Protein AF-A0AAQ4D599-F1 (afdb_monomer)

Nearest PDB structures (foldseek):
  3ule-assembly1_E  TM=9.646E-01  e=6.732E-10  Bos taurus
  8p94-assembly1_E  TM=9.524E-01  e=3.644E-09  Homo sapiens
  2p9n-assembly1_E  TM=9.667E-01  e=4.396E-09  Bos taurus
  7t5q-assembly1_E  TM=9.242E-01  e=6.811E-09  Bos taurus
  7tpt-assembly1_E  TM=9.320E-01  e=1.443E-08  Bos taurus

Mean predicted aligned error: 8.23 Å

InterPro domains:
  IPR007204 Actin-related protein 2/3 complex subunit 3 [PF04062] (15-104)
  IPR007204 Actin-related protein 2/3 complex subunit 3 [PTHR12391] (18-106)
  IPR036753 Actin-related protein 2/3 complex subunit 3 superfamily [G3DSA:1.10.1760.10] (11-109)
  IPR036753 Actin-related protein 2/3 complex subunit 3 superfamily [SSF69060] (16-105)

pLDDT: mean 78.41, std 19.21, range [27.66, 96.88]

Radius of gyration: 15.04 Å; Cα contacts (8 Å, |Δi|>4): 119; chains: 1; bounding box: 37×22×41 Å

Solvent-accessible surface area (backbone atoms only — not comparable to full-atom values): 6803 Å² total; per-residue (Å²): 130,86,85,71,56,61,63,73,80,88,62,64,82,41,84,82,41,44,46,75,57,47,51,53,33,34,50,54,57,26,73,45,92,71,58,49,52,73,38,93,54,25,80,55,43,97,80,41,77,47,60,91,43,72,68,49,45,50,51,50,50,54,52,52,33,50,50,34,40,57,53,36,56,60,42,47,74,68,34,32,38,93,88,77,36,34,48,39,67,87,54,53,76,48,61,87,64,60,64,94,80,46,54,69,32,57,93,72,73,81,68,137

Structure (mmCIF, N/CA/C/O backbone):
data_AF-A0AAQ4D599-F1
#
_entry.id   AF-A0AAQ4D599-F1
#
loop_
_atom_site.group_PDB
_atom_site.id
_atom_site.type_symbol
_atom_site.label_atom_id
_atom_site.label_alt_id
_atom_site.label_comp_id
_atom_site.label_asym_id
_atom_site.label_entity_id
_atom_site.label_seq_id
_atom_site.pdbx_PDB_ins_code
_atom_site.Cartn_x
_atom_site.Cartn_y
_atom_site.Cartn_z
_atom_site.occupancy
_atom_site.B_iso_or_equiv
_atom_site.auth_seq_id
_atom_site.auth_comp_id
_atom_site.auth_asym_id
_atom_site.auth_atom_id
_atom_site.pdbx_PDB_model_num
ATOM 1 N N . MET A 1 1 ? 0.921 -13.157 -4.722 1.00 27.66 1 MET A N 1
ATOM 2 C CA . MET A 1 1 ? 0.766 -12.014 -5.647 1.00 27.66 1 MET A CA 1
ATOM 3 C C . MET A 1 1 ? 0.461 -10.805 -4.783 1.00 27.66 1 MET A C 1
ATOM 5 O O . MET A 1 1 ? -0.624 -10.783 -4.211 1.00 27.66 1 MET A O 1
ATOM 9 N N . PRO A 1 2 ? 1.427 -9.902 -4.544 1.00 33.53 2 PRO A N 1
ATOM 10 C CA . PRO A 1 2 ? 1.206 -8.755 -3.677 1.00 33.53 2 PRO A CA 1
ATOM 11 C C . PRO A 1 2 ? 0.119 -7.888 -4.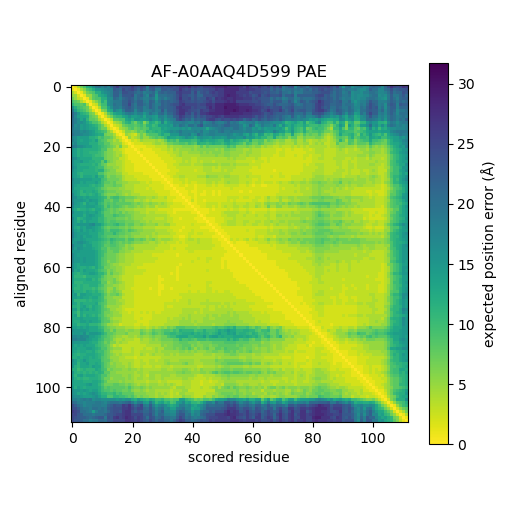305 1.00 33.53 2 PRO A C 1
ATOM 13 O O . PRO A 1 2 ? 0.241 -7.430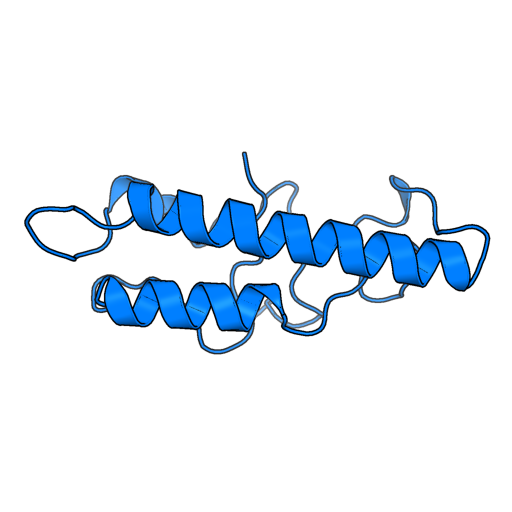 -5.439 1.00 33.53 2 PRO A O 1
ATOM 16 N N . ILE A 1 3 ? -0.978 -7.750 -3.576 1.00 37.47 3 ILE A N 1
ATOM 17 C CA . ILE A 1 3 ? -2.135 -6.955 -3.952 1.00 37.47 3 ILE A CA 1
ATOM 18 C C . ILE A 1 3 ? -1.737 -5.506 -3.687 1.00 37.47 3 ILE A C 1
ATOM 20 O O . ILE A 1 3 ? -1.872 -5.021 -2.566 1.00 37.47 3 ILE A O 1
ATOM 24 N N . LEU A 1 4 ? -1.139 -4.839 -4.672 1.00 42.34 4 LEU A N 1
ATOM 25 C CA . LEU A 1 4 ? -0.854 -3.419 -4.528 1.00 42.34 4 LEU A CA 1
ATOM 26 C C . LEU A 1 4 ? -2.111 -2.593 -4.814 1.00 42.34 4 LEU A C 1
ATOM 28 O O . LEU A 1 4 ? -2.835 -2.892 -5.768 1.00 42.34 4 LEU A O 1
ATOM 32 N N . PRO A 1 5 ? -2.373 -1.548 -4.011 1.00 38.75 5 PRO A N 1
ATOM 33 C CA . PRO A 1 5 ? -3.363 -0.540 -4.339 1.00 38.75 5 PRO A CA 1
ATOM 34 C C . PRO A 1 5 ? -2.870 0.235 -5.560 1.00 38.75 5 PRO A C 1
ATOM 36 O O . PRO A 1 5 ? -2.128 1.205 -5.449 1.00 38.75 5 PRO A O 1
ATOM 39 N N . ALA A 1 6 ? -3.294 -0.202 -6.741 1.00 38.16 6 ALA A N 1
ATOM 40 C CA . ALA A 1 6 ? -3.300 0.672 -7.894 1.00 38.16 6 ALA A CA 1
ATOM 41 C C . ALA A 1 6 ? -4.235 1.849 -7.583 1.00 38.16 6 ALA A C 1
ATOM 43 O O . ALA A 1 6 ? -5.387 1.660 -7.189 1.00 38.16 6 ALA A O 1
ATOM 44 N N . SER A 1 7 ? -3.736 3.060 -7.819 1.00 49.22 7 SER A N 1
ATOM 45 C CA . SER A 1 7 ? -4.530 4.278 -7.950 1.00 49.22 7 SER A CA 1
ATOM 46 C C . SER A 1 7 ? -5.075 4.884 -6.651 1.00 49.22 7 SER A C 1
ATOM 48 O O . SER A 1 7 ? -6.279 4.883 -6.396 1.00 49.22 7 SER A O 1
ATOM 50 N N . SER A 1 8 ? -4.205 5.553 -5.892 1.00 41.12 8 SER A N 1
ATOM 51 C CA . SER A 1 8 ? -4.578 6.789 -5.187 1.00 41.12 8 SER A CA 1
ATOM 52 C C . SER A 1 8 ? -3.350 7.653 -4.904 1.00 41.12 8 SER A C 1
ATOM 54 O O . SER A 1 8 ? -2.688 7.466 -3.892 1.00 41.12 8 SER A O 1
ATOM 56 N N . ARG A 1 9 ? -3.140 8.649 -5.779 1.00 36.75 9 ARG A N 1
ATOM 57 C CA . ARG A 1 9 ? -2.185 9.774 -5.681 1.00 36.75 9 ARG A CA 1
ATOM 58 C C . ARG A 1 9 ? -0.703 9.400 -5.868 1.00 36.75 9 ARG A C 1
ATOM 60 O O . ARG A 1 9 ? -0.111 8.723 -5.042 1.00 36.75 9 ARG A O 1
ATOM 67 N N . GLY A 1 10 ? -0.099 9.922 -6.936 1.00 37.84 10 GLY A N 1
ATOM 68 C CA . GLY A 1 10 ? 1.358 10.028 -7.093 1.00 37.84 10 GLY A CA 1
ATOM 69 C C . GLY A 1 10 ? 2.052 8.801 -7.673 1.00 37.84 10 GLY A C 1
ATOM 70 O O . GLY A 1 10 ? 2.622 8.912 -8.742 1.00 37.84 10 GLY A O 1
ATOM 71 N N . ALA A 1 11 ? 1.925 7.630 -7.048 1.00 44.56 11 ALA A N 1
ATOM 72 C CA . ALA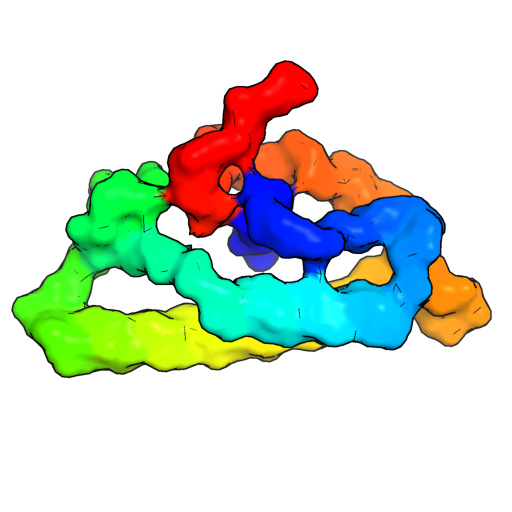 A 1 11 ? 2.735 6.455 -7.387 1.00 44.56 11 ALA A CA 1
ATOM 73 C C . ALA A 1 11 ? 2.205 5.665 -8.601 1.00 44.56 11 ALA A C 1
ATOM 75 O O . ALA A 1 11 ? 1.760 4.521 -8.477 1.00 44.56 11 ALA A O 1
ATOM 76 N N . TYR A 1 12 ? 2.190 6.274 -9.785 1.00 51.00 12 TYR A N 1
ATOM 77 C CA . TYR A 1 12 ? 2.005 5.523 -11.022 1.00 51.00 12 TYR A CA 1
ATOM 78 C C . TYR A 1 12 ? 3.374 5.159 -11.564 1.00 51.00 12 TYR A C 1
ATOM 80 O O . TYR A 1 12 ? 4.012 5.999 -12.184 1.00 51.00 12 TYR A O 1
ATOM 88 N N . VAL A 1 13 ? 3.800 3.904 -11.424 1.00 54.03 13 VAL A N 1
ATOM 89 C CA . VAL A 1 13 ? 4.860 3.411 -12.306 1.00 54.03 13 VAL A CA 1
ATOM 90 C C . VAL A 1 13 ? 4.266 3.373 -13.719 1.00 54.03 13 VAL A C 1
ATOM 92 O O . VAL A 1 13 ? 3.559 2.437 -14.082 1.00 54.03 13 VAL A O 1
ATOM 95 N N . ASN A 1 14 ? 4.450 4.456 -14.470 1.00 59.19 14 ASN A N 1
ATOM 96 C CA . ASN A 1 14 ? 4.108 4.585 -15.886 1.00 59.19 14 ASN A CA 1
ATOM 97 C C . ASN A 1 14 ? 5.370 4.376 -16.721 1.00 59.19 14 ASN A C 1
ATOM 99 O O . ASN A 1 14 ? 6.465 4.361 -16.172 1.00 59.19 14 ASN A O 1
ATOM 103 N N . SER A 1 15 ? 5.241 4.264 -18.045 1.00 60.75 15 SER A N 1
ATOM 104 C CA . SER A 1 15 ? 6.388 4.084 -18.955 1.00 60.75 15 SER A CA 1
ATOM 105 C C . SER A 1 15 ? 7.507 5.119 -18.798 1.00 60.75 15 SER A C 1
ATOM 107 O O . SER A 1 15 ? 8.629 4.848 -19.221 1.00 60.75 15 SER A O 1
ATOM 109 N N . ASP A 1 16 ? 7.188 6.274 -18.213 1.00 60.56 16 ASP A N 1
ATOM 110 C CA . ASP A 1 16 ? 8.056 7.447 -18.150 1.00 60.56 16 ASP A CA 1
ATOM 111 C C . ASP A 1 16 ? 8.711 7.637 -16.771 1.00 60.56 16 ASP A C 1
ATOM 113 O O . ASP A 1 16 ? 9.576 8.493 -16.636 1.00 60.56 16 ASP A O 1
ATOM 117 N N . VAL A 1 17 ? 8.317 6.852 -15.757 1.00 68.88 17 VAL A N 1
ATOM 118 C CA . VAL A 1 17 ? 8.893 6.947 -14.404 1.00 68.88 17 VAL A CA 1
ATOM 119 C C . VAL A 1 17 ? 10.263 6.291 -14.373 1.00 68.88 17 VAL A C 1
ATOM 121 O O . VAL A 1 17 ? 10.419 5.153 -14.816 1.00 68.88 17 VAL A O 1
ATOM 124 N N . GLU A 1 18 ? 11.241 6.995 -13.814 1.00 75.44 18 GLU A N 1
ATOM 125 C CA . GLU A 1 18 ? 12.584 6.469 -13.578 1.00 75.44 18 GLU A CA 1
ATOM 126 C C . GLU A 1 18 ? 12.657 5.713 -12.241 1.00 75.44 18 GLU A C 1
ATOM 128 O O . GLU A 1 18 ? 11.943 6.032 -11.288 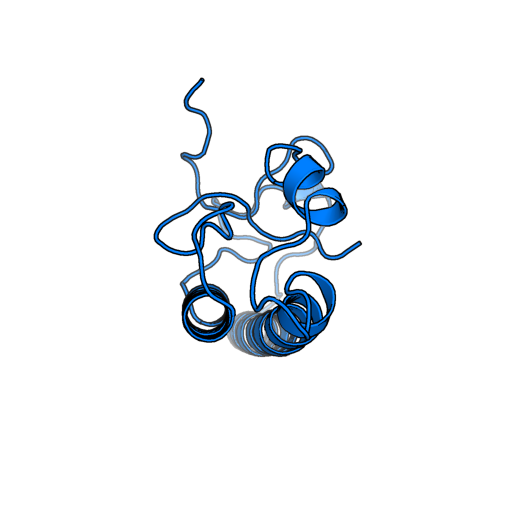1.00 75.44 18 GLU A O 1
ATOM 133 N N . ASP A 1 19 ? 13.550 4.725 -12.151 1.00 78.69 19 ASP A N 1
ATOM 134 C CA . ASP A 1 19 ? 13.717 3.847 -10.980 1.00 78.69 19 ASP A CA 1
ATOM 135 C C . ASP A 1 19 ? 13.785 4.611 -9.639 1.00 78.69 19 ASP A C 1
ATOM 137 O O . ASP A 1 19 ? 13.030 4.342 -8.701 1.00 78.6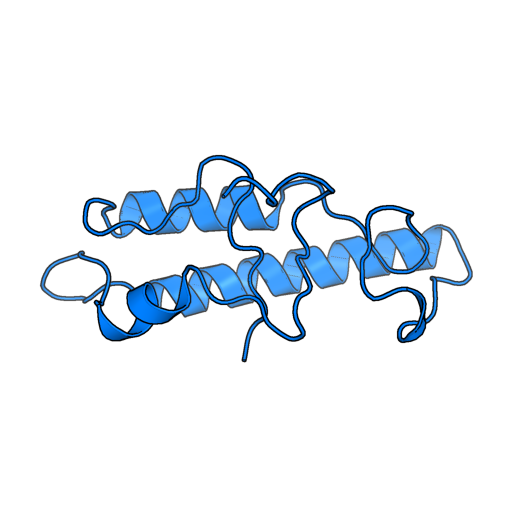9 19 ASP A O 1
ATOM 141 N N . MET A 1 20 ? 14.612 5.659 -9.571 1.00 80.56 20 MET A N 1
ATOM 142 C CA . MET A 1 20 ? 14.786 6.469 -8.358 1.00 80.56 20 MET A CA 1
ATOM 143 C C . MET A 1 20 ? 13.499 7.170 -7.903 1.00 80.56 20 MET A C 1
ATOM 145 O O . MET A 1 20 ? 13.231 7.231 -6.701 1.00 80.56 20 MET A O 1
ATOM 149 N N . GLU A 1 21 ? 12.705 7.690 -8.840 1.00 81.38 21 GLU A N 1
ATOM 150 C CA . GLU A 1 21 ? 11.407 8.308 -8.551 1.00 81.38 21 GLU A CA 1
ATOM 151 C C . GLU A 1 21 ? 10.402 7.242 -8.097 1.00 81.38 21 GLU A C 1
ATOM 153 O O . GLU A 1 21 ? 9.765 7.392 -7.053 1.00 81.38 21 GLU A O 1
ATOM 158 N N . GLY A 1 22 ? 10.359 6.102 -8.793 1.00 80.12 22 GLY A N 1
ATOM 159 C CA . GLY A 1 22 ? 9.502 4.972 -8.437 1.00 80.12 22 GLY A CA 1
ATOM 160 C C . GLY A 1 22 ? 9.750 4.445 -7.021 1.00 80.12 22 GLY A C 1
ATOM 161 O O . GLY A 1 22 ? 8.803 4.158 -6.287 1.00 80.12 22 GLY A O 1
ATOM 162 N N . VAL A 1 23 ? 11.009 4.361 -6.586 1.00 84.06 23 VAL A N 1
ATOM 163 C CA . VAL A 1 23 ? 11.356 3.953 -5.214 1.00 84.06 23 VAL A CA 1
ATOM 164 C C . VAL A 1 23 ? 10.858 4.962 -4.172 1.00 84.06 23 VAL A C 1
ATOM 166 O O . VAL A 1 23 ? 10.383 4.554 -3.106 1.00 84.06 23 VAL A O 1
ATOM 169 N N . GLN A 1 24 ? 10.955 6.268 -4.440 1.00 85.56 24 GLN A N 1
ATOM 170 C CA . GLN A 1 24 ? 10.455 7.303 -3.522 1.00 85.56 24 GLN A CA 1
ATOM 171 C C . GLN A 1 24 ? 8.931 7.259 -3.411 1.00 85.56 24 GLN A C 1
ATOM 173 O O . GLN A 1 24 ? 8.388 7.260 -2.302 1.00 85.56 24 GLN A O 1
ATOM 178 N N . ASP A 1 25 ? 8.250 7.117 -4.541 1.00 84.50 25 ASP A N 1
ATOM 179 C CA . ASP A 1 25 ? 6.799 6.993 -4.608 1.00 84.50 25 ASP A CA 1
ATOM 180 C C . ASP A 1 25 ? 6.288 5.757 -3.866 1.00 84.50 25 ASP A C 1
ATOM 182 O O . ASP A 1 25 ? 5.324 5.836 -3.098 1.00 84.50 25 ASP A O 1
ATOM 186 N N . MET A 1 26 ? 6.968 4.617 -4.011 1.00 82.75 26 MET A N 1
ATOM 187 C CA . MET A 1 26 ? 6.615 3.394 -3.287 1.00 82.75 26 MET A CA 1
ATOM 188 C C . MET A 1 26 ? 6.805 3.536 -1.774 1.00 82.75 26 MET A C 1
ATOM 190 O O . MET A 1 26 ? 5.980 3.036 -1.003 1.00 82.75 26 MET A O 1
ATOM 194 N N . LYS A 1 27 ? 7.838 4.259 -1.323 1.00 86.06 27 LYS A N 1
ATOM 195 C CA . LYS A 1 27 ? 8.024 4.574 0.103 1.00 86.06 27 LYS A CA 1
ATOM 196 C C . LYS A 1 27 ? 6.906 5.471 0.628 1.00 86.06 27 LYS A C 1
ATOM 198 O O . LYS A 1 27 ? 6.357 5.184 1.693 1.00 86.06 27 LYS A O 1
ATOM 203 N N . ALA A 1 28 ? 6.538 6.511 -0.120 1.00 86.94 28 ALA A N 1
ATOM 204 C CA . ALA A 1 28 ? 5.437 7.405 0.232 1.00 86.94 28 ALA A CA 1
ATOM 205 C C . ALA A 1 28 ? 4.093 6.656 0.288 1.00 86.94 28 ALA A C 1
ATOM 207 O O . ALA A 1 28 ? 3.324 6.817 1.240 1.00 86.94 28 ALA A O 1
ATOM 208 N N . LEU A 1 29 ? 3.835 5.769 -0.677 1.00 84.50 29 LEU A N 1
ATOM 209 C CA . LEU A 1 29 ? 2.646 4.918 -0.703 1.00 84.50 29 LEU A CA 1
ATOM 210 C C . LEU A 1 29 ? 2.600 3.971 0.503 1.00 84.50 29 LEU A C 1
ATOM 212 O O . LEU A 1 29 ? 1.536 3.777 1.096 1.00 84.50 29 LEU A O 1
ATOM 216 N N . ALA A 1 30 ? 3.740 3.403 0.898 1.00 86.31 30 ALA A N 1
ATOM 217 C CA . ALA A 1 30 ? 3.806 2.457 2.003 1.00 86.31 30 ALA A CA 1
ATOM 218 C C . ALA A 1 30 ? 3.417 3.074 3.356 1.00 86.31 30 ALA A C 1
ATOM 220 O O . ALA A 1 30 ? 2.774 2.398 4.159 1.00 86.31 30 ALA A O 1
ATOM 221 N N . ILE A 1 31 ? 3.762 4.346 3.586 1.00 88.38 31 ILE A N 1
ATOM 222 C CA . ILE A 1 31 ? 3.417 5.091 4.812 1.00 88.38 31 ILE A CA 1
ATOM 223 C C . ILE A 1 31 ? 2.080 5.838 4.723 1.00 88.38 31 ILE A C 1
ATOM 225 O O . ILE A 1 31 ? 1.580 6.326 5.737 1.00 88.38 31 ILE A O 1
ATOM 229 N N . SER A 1 32 ? 1.509 5.964 3.521 1.00 88.12 32 SER A N 1
ATOM 230 C CA . SER A 1 32 ? 0.231 6.644 3.316 1.00 88.12 32 SER A CA 1
ATOM 231 C C . SER A 1 32 ? -0.887 5.984 4.125 1.00 88.12 32 SER A C 1
ATOM 233 O O . SER A 1 32 ? -0.881 4.773 4.351 1.00 88.12 32 SER A O 1
ATOM 235 N N . LYS A 1 33 ? -1.869 6.780 4.567 1.00 86.62 33 LYS A N 1
ATOM 236 C CA . LYS A 1 33 ? -3.007 6.266 5.337 1.00 86.62 33 LYS A CA 1
ATOM 237 C C . LYS A 1 33 ? -3.744 5.186 4.540 1.00 86.62 33 LYS A C 1
ATOM 239 O O . LYS A 1 33 ? -4.104 5.396 3.383 1.00 86.62 33 LYS A O 1
ATOM 244 N N . PHE A 1 34 ? -4.043 4.077 5.204 1.00 88.88 34 PHE A N 1
ATOM 245 C CA . PHE A 1 34 ? -4.861 2.999 4.671 1.00 88.88 34 PHE A CA 1
ATOM 246 C C . PHE A 1 34 ? -5.829 2.462 5.705 1.00 88.88 34 PHE A C 1
ATOM 248 O O . PHE A 1 34 ? -5.586 2.587 6.906 1.00 88.88 34 PHE A O 1
ATOM 255 N N . ASP A 1 35 ? -6.887 1.835 5.204 1.00 91.06 35 ASP A N 1
ATOM 256 C CA . ASP A 1 35 ? -7.908 1.236 6.043 1.00 91.06 35 ASP A CA 1
ATOM 257 C C . ASP A 1 35 ? -7.544 -0.215 6.408 1.00 91.06 35 ASP A C 1
ATOM 259 O O . ASP A 1 35 ? -7.023 -0.967 5.575 1.00 91.06 35 ASP A O 1
ATOM 263 N N . ILE A 1 36 ? -7.812 -0.611 7.652 1.00 93.25 36 ILE A N 1
ATOM 264 C CA . ILE A 1 36 ? -7.612 -1.975 8.179 1.00 93.25 36 ILE A CA 1
ATOM 265 C C . ILE A 1 36 ? -8.953 -2.705 8.381 1.00 93.25 36 ILE A C 1
ATOM 267 O O . ILE A 1 36 ? -10.002 -2.055 8.404 1.00 93.25 36 ILE A O 1
ATOM 271 N N . PRO A 1 37 ? -8.965 -4.044 8.557 1.00 94.38 37 PRO A N 1
ATOM 272 C CA . PRO A 1 37 ? -10.178 -4.774 8.919 1.00 94.38 37 PRO A CA 1
ATOM 273 C C . PRO A 1 37 ? -10.953 -4.113 10.069 1.00 94.38 37 PRO A C 1
ATOM 275 O O . PRO A 1 37 ? -10.392 -3.794 11.114 1.00 94.38 37 PRO A O 1
ATOM 278 N N . GLY A 1 38 ? -12.254 -3.912 9.871 1.00 91.06 38 GLY A N 1
ATOM 279 C CA . GLY A 1 38 ? -13.150 -3.195 10.779 1.00 91.06 38 GLY A CA 1
ATOM 280 C C . GLY A 1 38 ? -13.410 -1.732 10.403 1.00 91.06 38 GLY A C 1
ATOM 281 O O . GLY A 1 38 ? -14.399 -1.170 10.870 1.00 91.06 38 GLY A O 1
ATOM 282 N N . GLU A 1 39 ? -12.591 -1.118 9.545 1.00 91.12 39 GLU A N 1
ATOM 283 C CA . GLU A 1 39 ? -12.807 0.250 9.062 1.00 91.12 39 GLU A CA 1
ATOM 284 C C . GLU A 1 39 ? -13.668 0.269 7.792 1.00 91.12 39 GLU A C 1
ATOM 286 O O . GLU A 1 39 ? -13.609 -0.637 6.958 1.00 91.12 39 GLU A O 1
ATOM 291 N N . ALA A 1 40 ? -14.483 1.317 7.625 1.00 88.44 40 ALA A N 1
ATOM 292 C CA . ALA A 1 40 ? -15.464 1.404 6.539 1.00 88.44 40 ALA A CA 1
ATOM 293 C C . ALA A 1 40 ? -14.836 1.371 5.133 1.00 88.44 40 ALA A C 1
ATOM 295 O O . ALA A 1 40 ? -15.473 0.912 4.188 1.00 88.44 40 ALA A O 1
ATOM 296 N N . GLY A 1 41 ? -13.593 1.838 4.991 1.00 86.38 41 GLY A N 1
ATOM 297 C CA . GLY A 1 41 ? -12.877 1.837 3.718 1.00 86.38 41 GLY A CA 1
ATOM 298 C C . GLY A 1 41 ? -12.211 0.505 3.360 1.00 86.38 41 GLY A C 1
ATOM 299 O O . GLY A 1 41 ? -11.741 0.355 2.234 1.00 86.38 41 GLY A O 1
ATOM 300 N N . PHE A 1 42 ? -12.201 -0.489 4.260 1.00 89.81 42 PHE A N 1
ATOM 301 C CA . PHE A 1 42 ? -11.575 -1.781 3.990 1.00 89.81 42 PHE A CA 1
ATOM 302 C C . PHE A 1 42 ? -12.524 -2.726 3.218 1.00 89.81 42 PHE A C 1
ATOM 304 O O . PHE A 1 42 ? -13.510 -3.225 3.771 1.00 89.81 42 PHE A O 1
ATOM 311 N N . PRO A 1 43 ? -12.241 -3.048 1.942 1.00 87.56 43 PRO A N 1
ATOM 312 C CA . PRO A 1 43 ? -13.178 -3.752 1.054 1.00 87.56 43 PRO A CA 1
ATOM 313 C C . PRO A 1 43 ? -13.382 -5.243 1.375 1.00 87.56 43 PRO A C 1
ATOM 315 O O . PRO A 1 43 ? -14.259 -5.878 0.786 1.00 87.56 43 PRO A O 1
ATOM 318 N N . LEU A 1 44 ? -12.559 -5.820 2.258 1.00 89.19 44 LEU A N 1
ATOM 319 C CA . LEU A 1 44 ? -12.547 -7.251 2.590 1.00 89.19 44 LEU A CA 1
ATOM 320 C C . LEU A 1 44 ? -13.021 -7.528 4.029 1.00 89.19 44 LEU A C 1
ATOM 322 O O . LEU A 1 44 ? -12.758 -8.598 4.573 1.00 89.19 44 LEU A O 1
ATOM 326 N N . ASN A 1 45 ? -13.762 -6.595 4.637 1.00 90.62 45 ASN A N 1
ATOM 327 C CA . ASN A 1 45 ? -14.348 -6.756 5.976 1.00 90.62 45 ASN A CA 1
ATOM 328 C C . ASN A 1 45 ? -15.134 -8.067 6.194 1.00 90.62 45 ASN A C 1
ATOM 330 O O . ASN A 1 45 ? -15.023 -8.622 7.281 1.00 90.62 45 ASN A O 1
ATOM 334 N N . PRO A 1 46 ? -15.886 -8.617 5.216 1.00 92.19 46 PRO A N 1
ATOM 335 C CA . PRO A 1 46 ? -16.588 -9.888 5.422 1.00 92.19 46 PRO A CA 1
ATOM 336 C C . PRO A 1 46 ? -15.674 -11.112 5.593 1.00 92.19 46 PRO A C 1
ATOM 338 O O . PRO A 1 46 ? -16.147 -12.160 6.017 1.00 92.19 46 PRO A O 1
ATOM 341 N N . VAL A 1 47 ? -14.394 -11.006 5.218 1.00 93.44 47 VAL A N 1
ATOM 342 C CA . VAL A 1 47 ? -13.444 -12.133 5.179 1.00 93.44 47 VAL A CA 1
ATOM 343 C C . VAL A 1 47 ? -12.397 -12.039 6.292 1.00 93.44 47 VAL A C 1
ATOM 345 O O . VAL A 1 47 ? -11.891 -13.065 6.740 1.00 93.44 47 VAL A O 1
ATOM 348 N N . TYR A 1 48 ? -12.076 -10.830 6.759 1.00 93.56 48 TYR A N 1
ATOM 349 C CA . TYR A 1 48 ? -11.050 -10.603 7.778 1.00 93.56 48 TYR A CA 1
ATOM 350 C C . TYR A 1 48 ? -11.652 -10.173 9.113 1.00 93.56 48 TYR A C 1
ATOM 352 O O . TYR A 1 48 ? -12.535 -9.320 9.172 1.00 93.56 48 TYR A O 1
ATOM 360 N N . ALA A 1 49 ? -11.116 -10.728 10.200 1.00 94.81 49 ALA A N 1
ATOM 361 C CA . ALA A 1 49 ? -11.472 -10.310 11.546 1.00 94.81 49 ALA A CA 1
ATOM 362 C C . ALA A 1 49 ? -10.972 -8.884 11.820 1.00 94.81 49 ALA A C 1
ATOM 364 O O . ALA A 1 49 ? -9.826 -8.546 11.518 1.00 94.81 49 ALA A O 1
ATOM 365 N N . LYS A 1 50 ? -11.833 -8.060 12.423 1.00 95.44 50 LYS A N 1
ATOM 366 C CA . LYS A 1 50 ? -11.422 -6.772 12.989 1.00 95.44 50 LYS A CA 1
ATOM 367 C C . LYS A 1 50 ? -10.531 -7.002 14.222 1.00 95.44 50 LYS A C 1
ATOM 369 O O . LYS A 1 50 ? -10.763 -7.983 14.932 1.00 95.4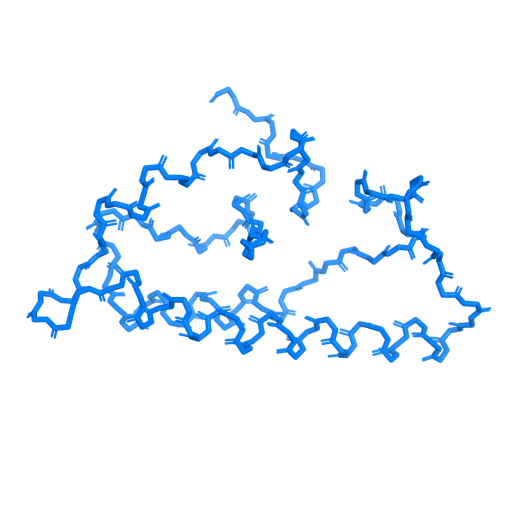4 50 LYS A O 1
ATOM 374 N N . PRO A 1 51 ? -9.579 -6.104 14.523 1.00 95.94 51 PRO A N 1
ATOM 375 C CA . PRO A 1 51 ? -8.822 -6.166 15.768 1.00 95.94 51 PRO A CA 1
ATOM 376 C C . PRO A 1 51 ? -9.757 -6.067 16.983 1.00 95.94 51 PRO A C 1
ATOM 378 O O . PRO A 1 51 ? -10.759 -5.344 16.966 1.00 95.94 51 PRO A O 1
ATOM 381 N N . SER A 1 52 ? -9.418 -6.788 18.048 1.00 95.06 52 SER A N 1
ATOM 382 C CA . SER A 1 52 ? -10.219 -6.915 19.273 1.00 95.06 52 SER A CA 1
ATOM 383 C C . SER A 1 52 ? -10.050 -5.722 20.215 1.00 95.06 52 SER A C 1
ATOM 385 O O . SER A 1 52 ? -10.911 -5.461 21.052 1.00 95.06 52 SER A O 1
ATOM 387 N N . SER A 1 53 ? -8.937 -4.993 20.093 1.00 96.88 53 SER A N 1
ATOM 388 C CA . SER A 1 53 ? -8.600 -3.838 20.929 1.00 96.88 53 SER A CA 1
ATOM 389 C C . SER A 1 53 ? -7.887 -2.743 20.134 1.00 96.88 53 SER A C 1
ATOM 391 O O . SER A 1 53 ? -7.360 -2.983 19.047 1.00 96.88 53 SER A O 1
ATOM 393 N N . GLN A 1 54 ? -7.815 -1.538 20.704 1.00 94.19 54 GLN A N 1
ATOM 394 C CA . GLN A 1 54 ? -7.072 -0.425 20.107 1.00 94.19 54 GLN A CA 1
ATOM 395 C C . GLN A 1 54 ? -5.571 -0.734 19.965 1.00 94.19 54 GLN A C 1
ATOM 397 O O . GLN A 1 54 ? -4.975 -0.393 18.946 1.00 94.19 54 GLN A O 1
ATOM 402 N N . ALA A 1 55 ? -4.977 -1.422 20.945 1.00 96.62 55 ALA A N 1
ATOM 403 C CA . ALA A 1 55 ? -3.570 -1.827 20.907 1.00 96.62 55 ALA A CA 1
ATOM 404 C C . ALA A 1 55 ? -3.297 -2.846 19.786 1.00 96.62 55 ALA A C 1
ATOM 406 O O . ALA A 1 55 ? -2.291 -2.759 19.080 1.00 96.62 55 ALA A O 1
ATOM 407 N N . GLU A 1 56 ? -4.221 -3.786 19.570 1.00 95.81 56 GLU A N 1
ATOM 408 C CA . GLU A 1 56 ? -4.139 -4.727 18.451 1.00 95.81 56 GLU A CA 1
ATOM 409 C C . GLU A 1 56 ? -4.303 -4.003 17.108 1.00 95.81 56 GLU A C 1
ATOM 411 O O . GLU A 1 56 ? -3.576 -4.290 16.160 1.00 95.81 56 GLU A O 1
ATOM 416 N N . ALA A 1 57 ? -5.198 -3.013 17.030 1.00 95.62 57 ALA A N 1
ATOM 417 C CA . ALA A 1 57 ? -5.382 -2.199 15.832 1.00 95.62 57 ALA A CA 1
ATOM 418 C C . ALA A 1 57 ? -4.123 -1.388 15.476 1.00 95.62 57 ALA A C 1
ATOM 420 O O . ALA A 1 57 ? -3.777 -1.259 14.303 1.00 95.62 57 ALA A O 1
ATOM 421 N N . GLU A 1 58 ? -3.428 -0.831 16.468 1.00 95.44 58 GLU A N 1
ATOM 422 C CA . GLU A 1 58 ? -2.152 -0.136 16.271 1.00 95.44 58 GLU A CA 1
ATOM 423 C C . GLU A 1 58 ? -1.045 -1.100 15.827 1.00 95.44 58 GLU A C 1
ATOM 425 O O . GLU A 1 58 ? -0.369 -0.844 14.829 1.00 95.44 58 GLU A O 1
ATOM 430 N N . THR A 1 59 ? -0.944 -2.258 16.484 1.00 96.31 59 THR A N 1
ATOM 431 C CA . THR A 1 59 ? -0.004 -3.326 16.110 1.00 96.31 59 THR A CA 1
ATOM 432 C C . THR A 1 59 ? -0.232 -3.799 14.673 1.00 96.31 59 THR A C 1
ATOM 434 O O . THR A 1 59 ? 0.713 -3.917 13.894 1.00 96.31 59 THR A O 1
ATOM 437 N N . MET A 1 60 ? -1.490 -4.014 14.283 1.00 95.69 60 MET A N 1
ATOM 438 C CA . MET A 1 60 ? -1.865 -4.427 12.931 1.00 95.69 60 MET A CA 1
ATOM 439 C C . MET A 1 60 ? -1.490 -3.370 11.890 1.00 95.69 60 MET A C 1
ATOM 441 O O . MET A 1 60 ? -0.960 -3.720 10.836 1.00 95.69 60 MET A O 1
ATOM 445 N N . ARG A 1 61 ? -1.713 -2.079 12.177 1.00 94.62 61 ARG A N 1
ATOM 446 C CA . ARG A 1 61 ? -1.278 -0.992 11.286 1.00 94.62 61 ARG A CA 1
ATOM 447 C C . ARG A 1 61 ? 0.238 -0.972 11.141 1.00 94.62 61 ARG A C 1
ATOM 449 O O . ARG A 1 61 ? 0.714 -0.940 10.013 1.00 94.62 61 ARG A O 1
ATOM 456 N N . ALA A 1 62 ? 0.988 -1.047 12.239 1.00 95.44 62 ALA A N 1
ATOM 457 C CA . ALA A 1 62 ? 2.450 -1.078 12.196 1.00 95.44 62 ALA A CA 1
ATOM 458 C C . ALA A 1 62 ? 2.970 -2.265 11.365 1.00 95.44 62 ALA A C 1
ATOM 460 O O . ALA A 1 62 ? 3.819 -2.090 10.489 1.00 95.44 62 ALA A O 1
ATOM 461 N N . TYR A 1 63 ? 2.395 -3.451 11.572 1.00 96.38 63 TYR A N 1
ATOM 462 C CA . TYR A 1 63 ? 2.746 -4.657 10.827 1.00 96.38 63 TYR A CA 1
ATOM 463 C C . TYR A 1 63 ? 2.441 -4.533 9.326 1.00 96.38 63 TYR A C 1
ATOM 465 O O . TYR A 1 63 ? 3.291 -4.823 8.483 1.00 96.38 63 TYR A O 1
ATOM 473 N N . LEU A 1 64 ? 1.250 -4.047 8.964 1.00 94.12 64 LEU A N 1
ATOM 474 C CA . LEU A 1 64 ? 0.873 -3.837 7.564 1.00 94.12 64 LEU A CA 1
ATOM 475 C C . LEU A 1 64 ? 1.715 -2.741 6.892 1.00 94.12 64 LEU A C 1
ATOM 477 O O . LEU A 1 64 ? 2.039 -2.872 5.713 1.00 94.12 64 LEU A O 1
ATOM 481 N N . THR A 1 65 ? 2.114 -1.697 7.621 1.00 93.81 65 THR A N 1
ATOM 482 C CA . THR A 1 65 ? 3.060 -0.684 7.129 1.00 93.81 65 THR A CA 1
ATOM 483 C C . THR A 1 65 ? 4.418 -1.307 6.816 1.00 93.81 65 THR A C 1
ATOM 485 O O . THR A 1 65 ? 4.953 -1.074 5.733 1.00 93.81 65 THR A O 1
ATOM 488 N N . GLN A 1 66 ? 4.952 -2.153 7.704 1.00 94.12 66 GLN A N 1
ATOM 489 C CA . GLN A 1 66 ? 6.211 -2.864 7.456 1.00 94.12 66 GLN A CA 1
ATOM 490 C C . GLN A 1 66 ? 6.117 -3.747 6.205 1.00 94.12 66 GLN A C 1
ATOM 492 O O . GLN A 1 66 ? 6.997 -3.704 5.346 1.00 94.12 66 GLN A O 1
ATOM 497 N N . LEU A 1 67 ? 5.020 -4.500 6.058 1.00 94.25 67 LEU A N 1
ATOM 498 C CA . LEU A 1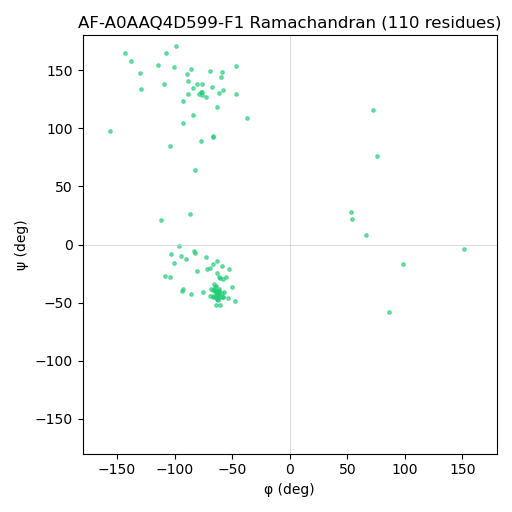 67 ? 4.782 -5.314 4.865 1.00 94.25 67 LEU A CA 1
ATOM 499 C C . LEU A 1 67 ? 4.752 -4.469 3.587 1.00 94.25 67 LEU A C 1
ATOM 501 O O . LEU A 1 67 ? 5.328 -4.867 2.578 1.00 94.25 67 LEU A O 1
ATOM 505 N N . ARG A 1 68 ? 4.118 -3.291 3.614 1.00 92.19 68 ARG A N 1
ATOM 506 C CA . ARG A 1 68 ? 4.081 -2.382 2.459 1.00 92.19 68 ARG A CA 1
ATOM 507 C C . ARG A 1 68 ? 5.463 -1.861 2.084 1.00 92.19 68 ARG A C 1
ATOM 509 O O . ARG A 1 68 ? 5.764 -1.809 0.896 1.00 92.19 68 ARG A O 1
ATOM 516 N N . GLN A 1 69 ? 6.287 -1.498 3.065 1.00 89.56 69 GLN A N 1
ATOM 517 C CA . GLN A 1 69 ? 7.648 -1.010 2.825 1.00 89.56 69 GLN A CA 1
ATOM 518 C C . GLN A 1 69 ? 8.515 -2.100 2.184 1.00 89.56 69 GLN A C 1
ATOM 520 O O . GLN A 1 69 ? 9.074 -1.891 1.108 1.00 89.56 69 GLN A O 1
ATOM 525 N N . GLU A 1 70 ? 8.543 -3.289 2.789 1.00 93.25 70 GLU A N 1
ATOM 526 C CA . GLU A 1 70 ? 9.328 -4.429 2.301 1.00 93.25 70 GLU A CA 1
ATOM 527 C C . GLU A 1 70 ? 8.867 -4.904 0.919 1.00 93.25 70 GLU A C 1
ATOM 529 O O . GLU A 1 70 ? 9.682 -5.142 0.025 1.00 93.25 70 GLU A O 1
ATOM 534 N N . CYS A 1 71 ? 7.553 -5.038 0.711 1.00 91.25 71 CYS A N 1
ATOM 535 C CA . CYS A 1 71 ? 7.020 -5.437 -0.587 1.00 91.25 71 CYS A CA 1
ATOM 536 C C . CYS A 1 71 ? 7.227 -4.358 -1.652 1.00 91.25 71 CYS A C 1
ATOM 538 O O . CYS A 1 71 ? 7.504 -4.708 -2.797 1.00 91.25 71 CYS A O 1
ATOM 540 N N . GLY A 1 72 ? 7.092 -3.078 -1.297 1.00 88.38 72 GLY A N 1
ATOM 541 C CA . GLY A 1 72 ? 7.289 -1.968 -2.223 1.00 88.38 72 GLY A CA 1
ATOM 542 C C . GLY A 1 72 ? 8.719 -1.909 -2.744 1.00 88.38 72 GLY A C 1
ATOM 543 O O . GLY A 1 72 ? 8.920 -1.865 -3.953 1.00 88.38 72 GLY A O 1
ATOM 544 N N . GLN A 1 73 ? 9.701 -2.021 -1.846 1.00 86.94 73 GLN A N 1
ATOM 545 C CA . GLN A 1 73 ? 11.115 -2.045 -2.217 1.00 86.94 73 GLN A CA 1
ATOM 546 C C . GLN A 1 73 ? 11.446 -3.227 -3.135 1.00 86.94 73 GLN A C 1
ATOM 548 O O . GLN A 1 73 ? 11.970 -3.029 -4.226 1.00 86.94 73 GLN A O 1
ATOM 553 N N . ARG A 1 74 ? 11.070 -4.452 -2.742 1.00 90.19 74 ARG A N 1
ATOM 554 C CA . ARG A 1 74 ? 11.343 -5.653 -3.555 1.00 90.19 74 ARG A CA 1
ATOM 555 C C . ARG A 1 74 ? 10.638 -5.628 -4.906 1.00 90.19 74 ARG A C 1
ATOM 557 O O . ARG A 1 74 ? 11.053 -6.341 -5.815 1.00 90.19 74 ARG A O 1
ATOM 564 N N . LEU A 1 75 ? 9.537 -4.886 -5.026 1.00 88.12 75 LEU A N 1
ATOM 565 C CA . LEU A 1 75 ? 8.844 -4.749 -6.295 1.00 88.12 75 LEU A CA 1
ATOM 566 C C . LEU A 1 75 ? 9.586 -3.812 -7.246 1.00 88.12 75 LEU A C 1
ATOM 568 O O . LEU A 1 75 ? 9.675 -4.153 -8.422 1.00 88.12 75 LEU A O 1
ATOM 572 N N . CYS A 1 76 ? 10.133 -2.689 -6.769 1.00 87.25 76 CYS A N 1
ATOM 573 C CA . CYS A 1 76 ? 10.951 -1.799 -7.602 1.00 87.25 76 CYS A CA 1
ATOM 574 C C . CYS A 1 76 ? 12.087 -2.580 -8.281 1.00 87.25 76 CYS A C 1
ATOM 576 O O . CYS A 1 76 ? 12.176 -2.548 -9.505 1.00 87.25 76 CYS A O 1
ATOM 578 N N . ASP A 1 77 ? 12.798 -3.428 -7.526 1.00 88.38 77 ASP A N 1
ATOM 579 C CA . ASP A 1 77 ? 13.867 -4.308 -8.034 1.00 88.38 77 ASP A CA 1
ATOM 580 C C . ASP A 1 77 ? 13.416 -5.291 -9.138 1.00 88.38 77 ASP A C 1
ATOM 582 O O . ASP A 1 77 ? 14.239 -5.908 -9.815 1.00 88.38 77 ASP A O 1
ATOM 586 N N . LYS A 1 78 ? 12.106 -5.541 -9.271 1.00 89.00 78 LYS A N 1
ATOM 587 C CA . LYS A 1 78 ? 11.531 -6.441 -10.287 1.00 89.00 78 LYS A CA 1
ATOM 588 C C . LYS A 1 78 ? 10.870 -5.705 -11.438 1.00 89.00 78 LYS A C 1
ATOM 590 O O . LYS A 1 78 ? 10.761 -6.278 -12.523 1.00 89.00 78 LYS A O 1
ATOM 595 N N . VAL A 1 79 ? 10.365 -4.503 -11.183 1.00 87.75 79 VAL A N 1
ATOM 596 C CA . VAL A 1 79 ? 9.626 -3.708 -12.160 1.00 87.75 79 VAL A CA 1
ATOM 597 C C . VAL A 1 79 ? 10.582 -2.892 -13.010 1.00 87.75 79 VAL A C 1
ATOM 599 O O . VAL A 1 79 ? 10.378 -2.856 -14.221 1.00 87.75 79 VAL A O 1
ATOM 602 N N . PHE A 1 80 ? 11.603 -2.279 -12.416 1.00 87.31 80 PHE A N 1
ATOM 603 C CA . PHE A 1 80 ? 12.588 -1.500 -13.154 1.00 87.31 80 PHE A CA 1
ATOM 604 C C . PHE A 1 80 ? 13.678 -2.404 -13.722 1.00 87.31 80 PHE A C 1
ATOM 606 O O . PHE A 1 80 ? 14.170 -3.325 -13.073 1.00 87.31 80 PHE A O 1
ATOM 613 N N . ASP A 1 81 ? 14.012 -2.162 -14.982 1.00 85.62 81 ASP A N 1
ATOM 614 C CA . ASP A 1 81 ? 15.108 -2.826 -15.666 1.00 85.62 81 ASP A CA 1
ATOM 615 C C . ASP A 1 81 ? 16.443 -2.192 -15.244 1.00 85.62 81 ASP A C 1
ATOM 617 O O . ASP A 1 81 ? 16.593 -0.971 -15.280 1.00 85.62 81 ASP A O 1
ATOM 621 N N . SER A 1 82 ? 17.4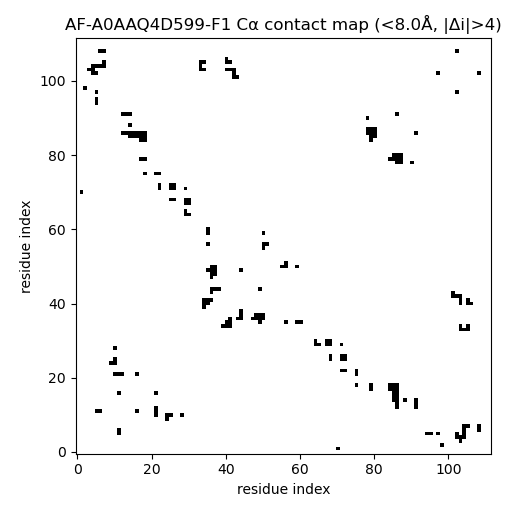15 -3.015 -14.842 1.00 82.62 82 SER A N 1
ATOM 622 C CA . SER A 1 82 ? 18.679 -2.540 -14.263 1.00 82.62 82 SER A CA 1
ATOM 623 C C . SER A 1 82 ? 19.598 -1.822 -15.253 1.00 82.62 82 SER A C 1
ATOM 625 O O . SER A 1 82 ? 20.503 -1.112 -14.826 1.00 82.62 82 SER A O 1
ATOM 627 N N . GLU A 1 83 ? 19.415 -2.029 -16.559 1.00 83.31 83 GLU A N 1
ATOM 628 C CA . GLU A 1 83 ? 20.252 -1.411 -17.594 1.00 83.31 83 GLU A CA 1
ATOM 629 C C . GLU A 1 83 ? 19.646 -0.100 -18.093 1.00 83.31 83 GLU A C 1
ATOM 631 O O . GLU A 1 83 ? 20.360 0.867 -18.354 1.00 83.31 83 GLU A O 1
ATOM 636 N N . THR A 1 84 ? 18.321 -0.062 -18.228 1.00 83.44 84 THR A N 1
ATOM 637 C CA . THR A 1 84 ? 17.604 1.079 -18.811 1.00 83.44 84 THR A CA 1
ATOM 638 C C . THR A 1 84 ? 16.969 2.004 -17.776 1.00 83.44 84 THR A C 1
ATOM 640 O O . THR A 1 84 ? 16.583 3.115 -18.135 1.00 83.44 84 THR A O 1
ATOM 643 N N . GLY A 1 85 ? 16.819 1.562 -16.522 1.00 82.88 85 GLY A N 1
ATOM 644 C CA . GLY A 1 85 ? 16.135 2.302 -15.454 1.00 82.88 85 GLY A CA 1
ATOM 645 C C . GLY A 1 85 ? 14.632 2.487 -15.690 1.00 82.88 85 GLY A C 1
ATOM 646 O O . GLY A 1 85 ? 13.981 3.233 -14.959 1.00 82.88 85 GLY A O 1
ATOM 647 N N . LYS A 1 86 ? 14.078 1.832 -16.721 1.00 85.38 86 LYS A N 1
ATOM 648 C CA . LYS A 1 86 ? 12.683 1.963 -17.152 1.00 85.38 86 LYS A CA 1
ATOM 649 C C . LYS A 1 86 ? 11.826 0.806 -16.646 1.00 85.38 86 LYS A C 1
ATOM 651 O O . LYS A 1 86 ? 12.322 -0.312 -16.490 1.00 85.38 86 LYS A O 1
ATOM 656 N N . PRO A 1 87 ? 10.519 1.024 -16.449 1.00 83.88 87 PRO A N 1
ATOM 657 C CA . PRO A 1 87 ? 9.633 -0.020 -15.977 1.00 83.88 87 PRO A CA 1
ATOM 658 C C . PRO A 1 87 ? 9.273 -1.026 -17.073 1.00 83.88 87 PRO A C 1
ATOM 660 O O . PRO A 1 87 ? 8.958 -0.694 -18.218 1.00 83.88 87 PRO A O 1
ATOM 663 N N . SER A 1 88 ? 9.275 -2.297 -16.694 1.00 86.06 88 SER A N 1
ATOM 664 C CA . SER A 1 88 ? 9.037 -3.434 -17.572 1.00 86.06 88 SER A CA 1
ATOM 665 C C . SER A 1 88 ? 7.569 -3.547 -17.980 1.00 86.06 88 SER A C 1
ATOM 667 O O . SER A 1 88 ? 6.660 -3.670 -17.151 1.00 86.06 88 SER A O 1
ATOM 669 N N . LYS A 1 89 ? 7.327 -3.622 -19.296 1.00 85.06 89 LYS A N 1
ATOM 670 C CA . LYS A 1 89 ? 5.984 -3.801 -19.879 1.00 85.06 89 LYS A CA 1
ATOM 671 C C . LYS A 1 89 ? 5.239 -5.035 -19.348 1.00 85.06 89 LYS A C 1
ATOM 673 O O . LYS A 1 89 ? 4.010 -5.046 -19.329 1.00 85.06 89 LYS A O 1
ATOM 678 N N . TRP A 1 90 ? 5.976 -6.068 -18.929 1.00 85.75 90 TRP A N 1
ATOM 679 C CA . TRP A 1 90 ? 5.420 -7.317 -18.400 1.00 85.75 90 TRP A CA 1
ATOM 680 C C . TRP A 1 90 ? 4.812 -7.151 -17.007 1.00 85.75 90 TRP A C 1
ATOM 682 O O . TRP A 1 90 ? 3.957 -7.941 -16.622 1.00 85.75 90 TRP A O 1
ATOM 692 N N . TRP A 1 91 ? 5.216 -6.110 -16.278 1.00 86.00 91 TRP A N 1
ATOM 693 C CA . TRP A 1 91 ? 4.593 -5.711 -15.021 1.00 86.00 91 TRP A CA 1
ATOM 694 C C . TRP A 1 91 ? 3.515 -4.649 -15.242 1.00 86.00 91 TRP A C 1
ATOM 696 O O . TRP A 1 91 ? 2.427 -4.750 -14.674 1.00 86.00 91 TRP A O 1
ATOM 706 N N . LEU A 1 92 ? 3.759 -3.681 -16.134 1.00 81.50 92 LEU A N 1
ATOM 707 C CA . LEU A 1 92 ? 2.802 -2.608 -16.435 1.00 81.50 92 LEU A CA 1
ATOM 708 C C . LEU A 1 92 ? 1.464 -3.114 -16.992 1.00 81.50 92 LEU A C 1
ATOM 710 O O . LEU A 1 92 ? 0.426 -2.497 -16.752 1.00 81.50 92 LEU A O 1
ATOM 714 N N . CYS A 1 93 ? 1.441 -4.260 -17.679 1.00 81.44 93 CYS A N 1
ATOM 715 C CA . CYS A 1 93 ? 0.196 -4.843 -18.189 1.00 81.44 93 CYS A CA 1
ATOM 716 C C . CYS A 1 93 ? -0.807 -5.238 -17.081 1.00 81.44 93 CYS A C 1
ATOM 718 O O . CYS A 1 93 ? -1.992 -5.437 -17.364 1.00 81.44 93 CYS A O 1
ATOM 720 N N . PHE A 1 94 ? -0.367 -5.300 -15.818 1.00 82.75 94 PHE A N 1
ATOM 721 C CA . PHE A 1 94 ? -1.223 -5.560 -14.661 1.00 82.75 94 PHE A CA 1
ATOM 722 C C . PHE A 1 94 ? -1.721 -4.293 -13.954 1.00 82.75 94 PHE A C 1
ATOM 724 O O . PHE A 1 94 ? -2.637 -4.401 -13.143 1.00 82.75 94 PHE A O 1
ATOM 731 N N . ALA A 1 95 ? -1.205 -3.101 -14.277 1.00 79.44 95 ALA A N 1
ATOM 732 C CA . ALA A 1 95 ? -1.476 -1.871 -13.521 1.00 79.44 95 ALA A CA 1
ATOM 733 C C . ALA A 1 95 ? -2.971 -1.501 -13.426 1.00 79.44 95 ALA A C 1
ATOM 735 O O . ALA A 1 95 ? -3.407 -0.916 -12.438 1.00 79.44 95 ALA A O 1
ATOM 736 N N . LYS A 1 96 ? -3.776 -1.871 -14.433 1.00 76.44 96 LYS A N 1
ATOM 737 C CA . LYS A 1 96 ? -5.228 -1.605 -14.481 1.00 76.44 96 LYS A CA 1
ATOM 738 C C . LYS A 1 96 ? -6.098 -2.773 -13.995 1.00 76.44 96 LYS A C 1
ATOM 740 O O . LYS A 1 96 ? -7.322 -2.671 -14.008 1.00 76.44 96 LYS A O 1
ATOM 745 N N . ARG A 1 97 ? -5.506 -3.907 -13.604 1.00 80.50 97 ARG A N 1
ATOM 746 C CA . ARG A 1 97 ? -6.250 -5.118 -13.220 1.00 80.50 97 ARG A CA 1
ATOM 747 C C . ARG A 1 97 ? -6.484 -5.134 -11.711 1.00 80.50 97 ARG A C 1
ATOM 749 O O . ARG A 1 97 ? -5.536 -5.114 -10.935 1.00 80.50 97 ARG A O 1
ATOM 756 N N . LYS A 1 98 ? -7.748 -5.232 -11.291 1.00 78.88 98 LYS A N 1
ATOM 757 C CA . LYS A 1 98 ? -8.124 -5.357 -9.874 1.00 78.88 98 LYS A CA 1
ATOM 758 C C . LYS A 1 98 ? -8.149 -6.827 -9.462 1.00 78.88 98 LYS A C 1
ATOM 760 O O . LYS A 1 98 ? -8.776 -7.657 -10.120 1.00 78.88 98 LYS A O 1
ATOM 765 N N . PHE A 1 99 ? -7.481 -7.160 -8.363 1.00 82.00 99 PHE A N 1
ATOM 766 C CA . PHE A 1 99 ? -7.575 -8.493 -7.770 1.00 82.00 99 PHE A CA 1
ATOM 767 C C . PHE A 1 99 ? -8.899 -8.626 -7.007 1.00 82.00 99 PHE A C 1
ATOM 769 O O . PHE A 1 99 ? -9.252 -7.740 -6.231 1.00 82.00 99 PHE A O 1
ATOM 776 N N . MET A 1 100 ? -9.639 -9.719 -7.235 1.00 86.50 100 MET A N 1
ATOM 777 C CA . MET A 1 100 ? -10.972 -9.963 -6.648 1.00 86.50 100 MET A CA 1
ATOM 778 C C . MET A 1 100 ? -11.996 -8.838 -6.891 1.00 86.50 100 MET A C 1
ATOM 780 O O . MET A 1 100 ? -12.949 -8.699 -6.128 1.00 86.50 100 MET A O 1
ATOM 784 N N . ASP A 1 101 ? -11.779 -8.014 -7.920 1.00 83.00 101 ASP A N 1
ATOM 785 C CA . ASP A 1 101 ? -12.560 -6.797 -8.174 1.00 83.00 101 ASP A CA 1
ATOM 786 C C . ASP A 1 101 ? -12.627 -5.838 -6.959 1.00 83.00 101 ASP A C 1
ATOM 788 O O . ASP A 1 101 ? -13.584 -5.090 -6.759 1.00 83.00 101 ASP A O 1
ATOM 792 N N . LYS A 1 102 ? -11.597 -5.868 -6.098 1.00 79.81 102 LYS A N 1
ATOM 793 C CA . LYS A 1 102 ? -11.453 -4.995 -4.924 1.00 79.81 102 LYS A CA 1
ATOM 794 C C . LYS A 1 102 ? -10.261 -4.054 -5.086 1.00 79.81 102 LYS A C 1
ATOM 796 O O . LYS A 1 102 ? -9.292 -4.368 -5.774 1.00 79.81 102 LYS A O 1
ATOM 801 N N . SER A 1 103 ? -10.323 -2.906 -4.409 1.00 80.94 103 SER A N 1
ATOM 802 C CA . SER A 1 103 ? -9.198 -1.974 -4.281 1.00 80.94 103 SER A CA 1
ATOM 803 C C . SER A 1 103 ? -8.966 -1.606 -2.823 1.00 80.94 103 SER A C 1
ATOM 805 O O . SER A 1 103 ? -9.912 -1.269 -2.120 1.00 80.94 103 SER A O 1
ATOM 807 N N . LEU A 1 104 ? -7.703 -1.646 -2.395 1.00 77.31 104 LEU A N 1
ATOM 808 C CA . LEU A 1 104 ? -7.266 -1.187 -1.071 1.00 77.31 104 LEU A CA 1
ATOM 809 C C . LEU A 1 104 ? -7.024 0.329 -1.021 1.00 77.31 104 LEU A C 1
ATOM 811 O O . LEU A 1 104 ? -6.721 0.876 0.035 1.00 77.31 104 LEU A O 1
ATOM 815 N N . SER A 1 105 ? -7.128 1.004 -2.165 1.00 67.75 105 SER A N 1
ATOM 816 C CA . SER A 1 105 ? -7.201 2.454 -2.220 1.00 67.75 105 SER A CA 1
ATOM 817 C C . SER A 1 105 ? -8.610 2.881 -1.802 1.00 67.75 105 SER A C 1
ATOM 819 O O . SER A 1 105 ? -9.576 2.353 -2.358 1.00 67.75 105 SER A O 1
ATOM 821 N N . GLY A 1 106 ? -8.736 3.814 -0.855 1.00 54.44 106 GLY A N 1
ATOM 822 C CA . GLY A 1 106 ? -10.031 4.303 -0.370 1.00 54.44 106 GLY A CA 1
ATOM 823 C C . GLY A 1 106 ? -11.017 4.64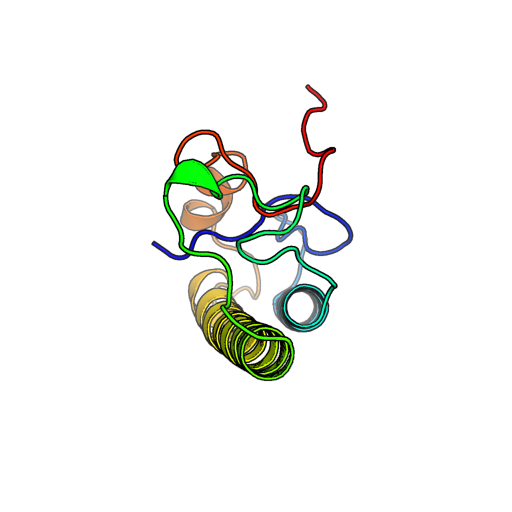9 -1.496 1.00 54.44 106 GLY A C 1
ATOM 824 O O . GLY A 1 106 ? -10.620 4.948 -2.625 1.00 54.44 106 GLY A O 1
ATOM 825 N N . PHE A 1 107 ? -12.311 4.566 -1.174 1.00 38.41 107 PHE A N 1
ATOM 826 C CA . PHE A 1 107 ? -13.458 4.765 -2.069 1.00 38.41 107 PHE A CA 1
ATOM 827 C C . PHE A 1 107 ? -13.208 5.895 -3.093 1.00 38.41 107 PHE A C 1
ATOM 829 O O . PHE A 1 107 ? -13.146 7.064 -2.717 1.00 38.41 107 PHE A O 1
ATOM 836 N N . GLY A 1 108 ? -13.019 5.551 -4.376 1.00 39.97 108 GLY A N 1
ATOM 837 C CA . GLY A 1 108 ? -12.745 6.558 -5.413 1.00 39.97 108 GLY A CA 1
ATOM 838 C C . GLY A 1 108 ? -11.908 6.156 -6.634 1.00 39.97 108 GLY A C 1
ATOM 839 O O . GLY A 1 108 ? -11.798 6.975 -7.537 1.00 39.97 108 GLY A O 1
ATOM 840 N N . SER A 1 109 ? -11.359 4.936 -6.754 1.00 43.22 109 SER A N 1
ATOM 841 C CA . SER A 1 109 ? -10.696 4.503 -8.014 1.00 43.22 109 SER A CA 1
ATOM 842 C C . SER A 1 109 ? -11.656 3.882 -9.046 1.00 43.22 109 SER A C 1
ATOM 844 O O . SER A 1 109 ? -11.280 3.054 -9.880 1.00 43.22 109 SER A O 1
ATOM 846 N N . ALA A 1 110 ? -12.932 4.264 -8.977 1.00 36.41 110 ALA A N 1
ATOM 847 C CA . ALA A 1 110 ? -13.901 4.045 -10.040 1.00 36.41 110 ALA A CA 1
ATOM 848 C C . ALA A 1 110 ? -14.123 5.377 -10.763 1.00 36.41 110 ALA A C 1
ATOM 850 O O . ALA A 1 110 ? -15.047 6.116 -10.450 1.00 36.41 110 ALA A O 1
ATOM 851 N N . TYR A 1 111 ? -13.250 5.674 -11.715 1.00 29.38 111 TYR A N 1
ATOM 852 C CA . TYR A 1 111 ? -13.575 6.518 -12.860 1.00 29.38 111 TYR A CA 1
ATOM 853 C C . TYR A 1 111 ? -13.116 5.750 -14.112 1.00 29.38 111 TYR A C 1
ATOM 855 O O . TYR A 1 111 ? -12.216 4.917 -13.975 1.00 29.38 111 TYR A O 1
ATOM 863 N N . PRO A 1 112 ? -13.827 5.914 -15.243 1.00 38.62 112 PRO A N 1
ATOM 864 C CA . PRO A 1 112 ? -13.954 4.917 -16.314 1.00 38.62 112 PRO A CA 1
ATOM 865 C C . PRO A 1 112 ? -12.638 4.439 -16.938 1.00 38.62 112 PRO A C 1
ATOM 867 O O . PRO A 1 112 ? -11.657 5.214 -16.963 1.00 38.62 112 PRO A O 1
#

Sequence (112 aa):
MPILPASSRGAYVNSDVEDMEGVQDMKALAISKFDIPGEAGFPLNPVYAKPSSQAEAETMRAYLTQLRQECGQRLCDKVFDSETGKPSKWWLCFAKRKFMDKSLSGFGSAYP

Organism: Amblyomma americanum (NCBI:txid6943)

Secondary structure (DSSP, 8-state):
-------SSS----TT--HHHHHHHHHHHHHS----TTSTT-TTTTTSPPPSSHHHHHHHHHHHHHHHHHHHHHHHHHHB-TTT-PBPHHHHTTTTPPGGG--SS-S-----

Foldseek 3Di:
DPQDFQDDDDQDQDQPDFLVSNLVSLLCSLPDDFDDAPDPQAPCVVPDDDDPDPVSVVVVSVVSSVVSNVVSVVVSVVQADPPPRGGDPVVNVCSPPHDVPDGRPGDDPPDD